Protein AF-A0A7X7K2D1-F1 (afdb_monomer)

pLDDT: mean 94.88, std 8.63, range [41.97, 98.44]

Sequence (75 aa):
QIIGPITSTYRWQAGVETSQEWMCLIKTRLDLYQGLERAIREIHPYEVPEILAVPVVRGHQAYLHWLCEAASPGR

Foldseek 3Di:
DKDDQDWDWDDDDPDIDIDGDIDDDDDADPVCLVVVVVVCCVPPPDVDDDDDDDDDPDDDPVVVVVRHVVRPDDD

Nearest PDB structures (foldseek):
  4zk7-assembly1_M  TM=9.725E-01  e=8.476E-05  Thermus thermophilus HB8
  2zfh-assembly1_A  TM=9.829E-01  e=2.371E-04  Homo sapiens
  3gsd-assembly1_A  TM=9.346E-01  e=4.105E-04  Yersinia pestis CO92
  4iyq-assembly1_C  TM=9.307E-01  e=1.733E-03  Ehrlichia chaffeensis str. Arkansas
  8uf0-assembly1_A  TM=8.793E-01  e=6.569E-02  synthetic construct

Radius of gyration: 15.62 Å; Cα contacts (8 Å, |Δi|>4): 52; chains: 1; bounding box: 41×21×39 Å

Mean predicted aligned error: 3.54 Å

Structure (mmCIF, N/CA/C/O backbone):
data_AF-A0A7X7K2D1-F1
#
_entry.id   AF-A0A7X7K2D1-F1
#
loop_
_atom_site.group_PDB
_atom_site.id
_atom_site.type_symbol
_atom_site.label_atom_id
_atom_site.label_alt_id
_atom_site.label_comp_id
_atom_site.label_asym_id
_atom_site.label_entity_id
_atom_site.label_seq_id
_atom_site.pdbx_PDB_ins_code
_atom_site.Cartn_x
_atom_site.Cartn_y
_atom_site.Cartn_z
_atom_site.occupancy
_atom_site.B_iso_or_equiv
_atom_site.auth_seq_id
_atom_site.auth_comp_id
_atom_site.auth_asym_id
_atom_site.auth_atom_id
_atom_site.pdbx_PDB_model_num
ATOM 1 N N . GLN A 1 1 ? 4.081 7.613 -1.964 1.00 97.56 1 GLN A N 1
ATOM 2 C CA . GLN A 1 1 ? 3.384 8.748 -1.313 1.00 97.56 1 GLN A CA 1
ATOM 3 C C . GLN A 1 1 ? 2.857 8.246 0.018 1.00 97.56 1 GLN A C 1
ATOM 5 O O . GLN A 1 1 ? 2.454 7.090 0.069 1.00 97.56 1 GLN A O 1
ATOM 10 N N . ILE A 1 2 ? 2.878 9.085 1.052 1.00 97.75 2 ILE A N 1
ATOM 11 C CA . ILE A 1 2 ? 2.336 8.782 2.381 1.00 97.75 2 ILE A CA 1
ATOM 12 C C . ILE A 1 2 ? 1.179 9.750 2.618 1.00 97.75 2 ILE A C 1
ATOM 14 O O . ILE A 1 2 ? 1.351 10.953 2.423 1.00 97.75 2 ILE A O 1
ATOM 18 N N . ILE A 1 3 ? 0.006 9.227 2.959 1.00 98.31 3 ILE A N 1
ATOM 19 C CA . ILE A 1 3 ? -1.228 9.996 3.130 1.00 98.31 3 ILE A CA 1
ATOM 20 C C . ILE A 1 3 ? -1.700 9.798 4.563 1.00 98.31 3 ILE A C 1
ATOM 22 O O . ILE A 1 3 ? -1.875 8.665 5.005 1.00 98.31 3 ILE A O 1
ATOM 26 N N . GLY A 1 4 ? -1.914 10.892 5.286 1.00 95.81 4 GLY A N 1
ATOM 27 C CA . GLY A 1 4 ? -2.494 10.826 6.614 1.00 95.81 4 GLY A CA 1
ATOM 28 C C . GLY A 1 4 ? -2.232 12.059 7.481 1.00 95.81 4 GLY A C 1
ATOM 29 O O . GLY A 1 4 ? -1.641 13.032 7.005 1.00 95.81 4 GLY A O 1
ATOM 30 N N . PRO A 1 5 ? -2.654 11.999 8.754 1.00 97.19 5 PRO A N 1
ATOM 31 C CA . PRO A 1 5 ? -3.344 10.850 9.349 1.00 97.19 5 PRO A CA 1
ATOM 32 C C . PRO A 1 5 ? -4.726 10.612 8.722 1.00 97.19 5 PRO A C 1
ATOM 34 O O . PRO A 1 5 ? -5.400 11.558 8.317 1.00 97.19 5 PRO A O 1
ATOM 37 N N . ILE A 1 6 ? -5.124 9.347 8.614 1.00 97.75 6 ILE A N 1
ATOM 38 C CA . ILE A 1 6 ? -6.475 8.930 8.223 1.00 97.75 6 ILE A CA 1
ATOM 39 C C . ILE A 1 6 ? -7.154 8.215 9.393 1.00 97.75 6 ILE A C 1
ATOM 41 O O . ILE A 1 6 ? -6.482 7.745 10.310 1.00 97.75 6 ILE A O 1
ATOM 45 N N . THR A 1 7 ? -8.481 8.127 9.350 1.00 98.25 7 THR A N 1
ATOM 46 C CA . THR A 1 7 ? -9.253 7.272 10.255 1.00 98.25 7 THR A CA 1
ATOM 47 C C . THR A 1 7 ? -9.727 6.049 9.486 1.00 98.25 7 THR A C 1
ATOM 49 O O . THR A 1 7 ? -10.550 6.174 8.578 1.00 98.25 7 THR A O 1
ATOM 52 N N . SER A 1 8 ? -9.233 4.878 9.867 1.00 97.56 8 SER A N 1
ATOM 53 C CA . SER A 1 8 ? -9.730 3.598 9.369 1.00 97.56 8 SER A CA 1
ATOM 54 C C . SER A 1 8 ? -10.883 3.143 10.251 1.00 97.56 8 SER A C 1
ATOM 56 O O . SER A 1 8 ? -10.822 3.273 11.469 1.00 97.56 8 SER A O 1
ATOM 58 N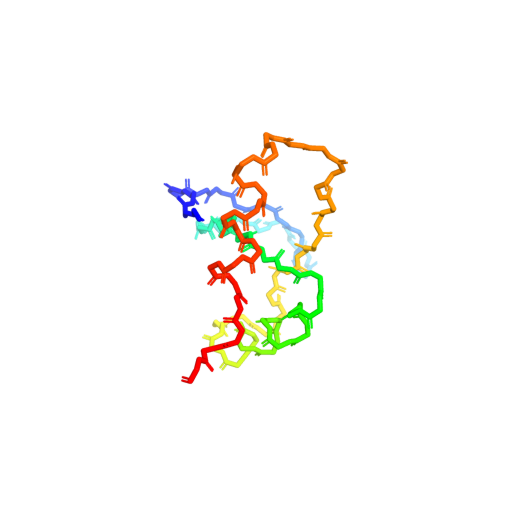 N . THR A 1 9 ? -11.968 2.660 9.649 1.00 97.69 9 THR A N 1
ATOM 59 C CA . THR A 1 9 ? -13.138 2.123 10.361 1.00 97.69 9 THR A CA 1
ATOM 60 C C . THR A 1 9 ? -13.423 0.726 9.840 1.00 97.69 9 THR A C 1
ATOM 62 O O . THR A 1 9 ? -13.625 0.547 8.640 1.00 97.69 9 THR A O 1
ATOM 65 N N . TYR A 1 10 ? -13.456 -0.262 10.726 1.00 95.75 10 TYR A N 1
ATOM 66 C CA . TYR A 1 10 ? -13.654 -1.663 10.357 1.00 95.75 10 TYR A CA 1
ATOM 67 C C . TYR A 1 10 ? -14.428 -2.409 11.441 1.00 95.75 10 TYR A C 1
ATOM 69 O O . TYR A 1 10 ? -14.629 -1.918 12.550 1.00 95.75 10 TYR A O 1
ATOM 77 N N . ARG A 1 11 ? -14.914 -3.606 11.107 1.00 95.94 11 ARG A N 1
ATOM 78 C CA . ARG A 1 11 ? -15.503 -4.510 12.097 1.00 95.94 11 ARG A CA 1
ATOM 79 C C . ARG A 1 11 ? -14.446 -5.485 12.570 1.00 95.94 11 ARG A C 1
ATOM 81 O O . ARG A 1 11 ? -13.799 -6.131 11.750 1.00 95.94 11 ARG A O 1
ATOM 88 N N . TRP A 1 12 ? -14.320 -5.617 13.880 1.00 93.69 12 TRP A N 1
ATOM 89 C CA . TRP A 1 12 ? -13.437 -6.584 14.511 1.00 93.69 12 TRP A CA 1
ATOM 90 C C . TRP A 1 12 ? -14.151 -7.188 15.713 1.00 93.69 12 TRP A C 1
ATOM 92 O O . TRP A 1 12 ? -14.780 -6.478 16.497 1.00 93.69 12 TRP A O 1
ATOM 102 N N . GLN A 1 13 ? -14.101 -8.515 15.831 1.00 90.56 13 GLN A N 1
ATOM 103 C CA . GLN A 1 13 ? -14.913 -9.263 16.796 1.00 90.56 13 GLN A CA 1
ATOM 104 C C . GLN A 1 13 ? -16.396 -8.836 16.730 1.00 90.56 13 GLN A C 1
ATOM 106 O O . GLN A 1 13 ? -17.003 -8.870 15.660 1.00 90.56 13 GLN A O 1
ATOM 111 N N . ALA A 1 14 ? -16.989 -8.444 17.859 1.00 93.75 14 ALA A N 1
ATOM 112 C CA . ALA A 1 14 ? -18.383 -8.016 17.946 1.00 93.75 14 ALA A CA 1
ATOM 113 C C . ALA A 1 14 ? -18.574 -6.494 17.757 1.00 93.75 14 ALA A C 1
ATOM 115 O O . ALA A 1 14 ? -19.700 -6.008 17.870 1.00 93.75 14 ALA A O 1
ATOM 116 N N . GLY A 1 15 ? -17.500 -5.741 17.493 1.00 96.50 15 GLY A N 1
ATOM 117 C CA . GLY A 1 15 ? -17.484 -4.279 17.522 1.00 96.50 15 GLY A CA 1
ATOM 118 C C . GLY A 1 15 ? -17.210 -3.612 16.175 1.00 96.50 15 GLY A C 1
ATOM 119 O O . GLY A 1 15 ? -16.766 -4.235 15.207 1.00 96.50 15 GLY A O 1
ATOM 120 N N . VAL A 1 16 ? -17.497 -2.310 16.129 1.00 97.50 16 VAL A N 1
ATOM 121 C CA . VAL A 1 16 ? -16.927 -1.390 15.139 1.00 97.50 16 VAL A CA 1
ATOM 122 C C . VAL A 1 16 ? -15.741 -0.718 15.809 1.00 97.50 16 VAL A C 1
ATOM 124 O O . VAL A 1 16 ? -15.9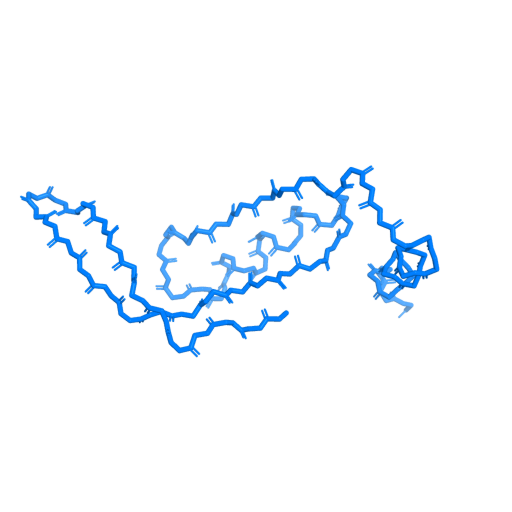02 -0.125 16.872 1.00 97.50 16 VAL A O 1
ATOM 127 N N . GLU A 1 17 ? -14.584 -0.813 15.176 1.00 97.19 17 GLU 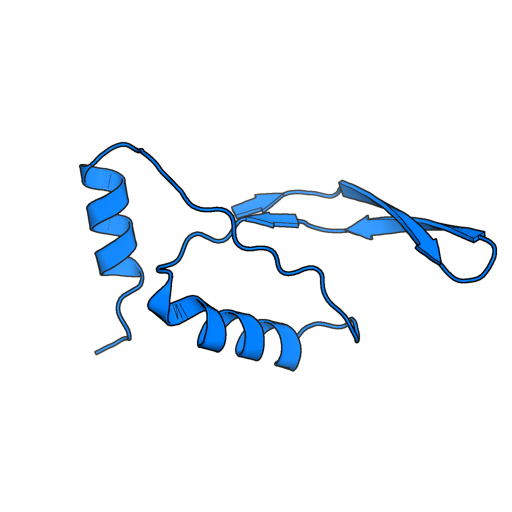A N 1
ATOM 128 C CA . GLU A 1 17 ? -13.338 -0.217 15.636 1.00 97.19 17 GLU A CA 1
ATOM 129 C C . GLU A 1 17 ? -12.953 0.950 14.731 1.00 97.19 17 GLU A C 1
ATOM 131 O O . GLU A 1 17 ? -13.275 0.968 13.535 1.00 97.19 17 GLU A O 1
ATOM 136 N N . THR A 1 18 ? -12.228 1.911 15.303 1.00 97.69 18 THR A N 1
ATOM 137 C CA . THR A 1 18 ? -11.592 2.991 14.549 1.00 97.69 18 THR A CA 1
ATOM 138 C C . THR A 1 18 ? -10.138 3.156 14.967 1.00 97.69 18 THR A C 1
ATOM 140 O O . THR A 1 18 ? -9.860 3.264 16.161 1.00 97.69 18 THR A O 1
ATOM 143 N N . SER A 1 19 ? -9.226 3.248 14.003 1.00 97.00 19 SER A N 1
ATOM 144 C CA . SER A 1 19 ? -7.794 3.477 14.228 1.00 97.00 19 SER A CA 1
ATOM 145 C C . SER A 1 19 ? -7.307 4.715 13.469 1.00 97.00 19 SER A C 1
ATOM 147 O O . SER A 1 19 ? -7.838 5.071 12.414 1.00 97.00 19 SER A O 1
ATOM 149 N N . GLN A 1 20 ? -6.299 5.398 14.021 1.00 98.06 20 GLN A N 1
ATOM 150 C CA . GLN A 1 20 ? -5.560 6.436 13.303 1.00 98.06 20 GLN A CA 1
ATOM 151 C C . GLN A 1 20 ? -4.405 5.782 12.544 1.00 98.06 20 GLN A C 1
ATOM 153 O O . GLN A 1 20 ? -3.537 5.161 13.156 1.00 98.06 20 GLN A O 1
ATOM 158 N N . GLU A 1 21 ? -4.383 5.939 11.224 1.00 97.94 21 GLU A N 1
ATOM 159 C CA . GLU A 1 21 ? -3.452 5.230 10.344 1.00 97.94 21 GLU A CA 1
ATOM 160 C C . GLU A 1 21 ? -2.826 6.155 9.295 1.00 97.94 21 GLU A C 1
ATOM 162 O O . GLU A 1 21 ? -3.179 7.332 9.159 1.00 97.94 21 GLU A O 1
ATOM 167 N N . TRP A 1 22 ? -1.875 5.605 8.539 1.00 97.88 22 TRP A N 1
ATOM 168 C CA . TRP A 1 22 ? -1.278 6.237 7.368 1.00 97.88 22 TRP A CA 1
ATOM 169 C C . TRP A 1 22 ? -1.416 5.310 6.168 1.00 97.88 22 TRP A C 1
ATOM 171 O O . TRP A 1 22 ? -1.012 4.151 6.214 1.00 97.88 22 TRP A O 1
ATOM 181 N N . MET A 1 23 ? -1.933 5.843 5.065 1.00 97.88 23 MET A N 1
ATOM 182 C CA . MET A 1 23 ? -2.053 5.116 3.809 1.00 97.88 23 MET A CA 1
ATOM 183 C C . MET A 1 23 ? -0.799 5.309 2.955 1.00 97.88 23 MET A C 1
ATOM 185 O O . MET A 1 23 ? -0.407 6.430 2.607 1.00 97.88 23 MET A O 1
ATOM 189 N N . CYS A 1 24 ? -0.190 4.195 2.561 1.00 98.06 24 CYS A N 1
ATOM 190 C CA . CYS A 1 24 ? 0.960 4.165 1.667 1.00 98.06 24 CYS A CA 1
ATOM 191 C C . CYS A 1 24 ? 0.508 3.941 0.220 1.00 98.06 24 CYS A C 1
ATOM 193 O O . CYS A 1 24 ? 0.143 2.835 -0.165 1.00 98.06 24 CYS A O 1
ATOM 195 N N . LEU A 1 25 ? 0.601 4.975 -0.621 1.00 98.00 25 LEU A N 1
ATOM 196 C CA . LEU A 1 25 ? 0.361 4.845 -2.060 1.00 98.00 25 LEU A CA 1
ATOM 197 C C . LEU A 1 25 ? 1.687 4.633 -2.803 1.00 98.00 25 LEU A C 1
ATOM 199 O O . LEU A 1 25 ? 2.405 5.595 -3.137 1.00 98.00 25 LEU A O 1
ATOM 203 N N . ILE A 1 26 ? 1.994 3.363 -3.057 1.00 97.44 26 ILE A N 1
ATOM 204 C CA . ILE A 1 26 ? 3.218 2.878 -3.706 1.00 97.44 26 ILE A CA 1
ATOM 205 C C . ILE A 1 26 ? 2.959 2.671 -5.204 1.00 97.44 26 ILE A C 1
ATOM 207 O O . ILE A 1 26 ? 1.893 2.213 -5.600 1.00 97.44 26 ILE A O 1
ATOM 211 N N . LYS A 1 27 ? 3.928 3.042 -6.049 1.00 97.19 27 LYS A N 1
ATOM 212 C CA . LYS A 1 27 ? 3.909 2.743 -7.486 1.00 97.19 27 LYS A CA 1
ATOM 213 C C . LYS A 1 27 ? 5.056 1.790 -7.746 1.00 97.19 27 LYS A C 1
ATOM 215 O O . LYS A 1 27 ? 6.183 2.081 -7.360 1.00 97.19 27 LYS A O 1
ATOM 220 N N . THR A 1 28 ? 4.757 0.666 -8.369 1.00 96.25 28 THR A N 1
ATOM 221 C CA . THR A 1 28 ? 5.747 -0.349 -8.708 1.00 96.25 28 THR A CA 1
ATOM 222 C C . THR A 1 28 ? 5.312 -1.082 -9.970 1.00 96.25 28 THR A C 1
ATOM 224 O O . THR A 1 28 ? 4.210 -0.864 -10.482 1.00 96.25 28 THR A O 1
ATOM 227 N N . ARG A 1 29 ? 6.184 -1.949 -10.472 1.00 95.75 29 ARG A N 1
ATOM 228 C CA . ARG A 1 29 ? 5.869 -2.880 -11.549 1.00 95.75 29 ARG A CA 1
ATOM 229 C C . ARG A 1 29 ? 5.178 -4.120 -10.994 1.00 95.75 29 ARG A C 1
ATOM 231 O O . ARG A 1 29 ? 5.428 -4.535 -9.863 1.00 95.75 29 ARG A O 1
ATOM 238 N N . LEU A 1 30 ? 4.342 -4.737 -11.823 1.00 95.75 30 LEU A N 1
ATOM 239 C CA . LEU A 1 30 ? 3.583 -5.926 -11.440 1.00 95.75 30 LEU A CA 1
ATOM 240 C C . LEU A 1 30 ? 4.490 -7.102 -11.047 1.00 95.75 30 LEU A C 1
ATOM 242 O O . LEU A 1 30 ? 4.193 -7.819 -10.098 1.00 95.75 30 LEU A O 1
ATOM 246 N N . ASP A 1 31 ? 5.615 -7.275 -11.733 1.00 95.56 31 ASP A N 1
ATOM 247 C CA . ASP A 1 31 ? 6.555 -8.369 -11.485 1.00 95.56 31 ASP A CA 1
ATOM 248 C C . ASP A 1 31 ? 7.332 -8.239 -10.164 1.00 95.56 31 ASP A C 1
ATOM 250 O O . ASP A 1 31 ? 7.906 -9.213 -9.686 1.00 95.56 31 ASP A O 1
ATOM 254 N N . LEU A 1 32 ? 7.300 -7.065 -9.529 1.00 96.12 32 LEU A N 1
ATOM 255 C CA . LEU A 1 32 ? 7.902 -6.819 -8.216 1.00 96.12 32 LEU A CA 1
ATOM 256 C C . LEU A 1 32 ? 6.907 -6.972 -7.064 1.00 96.12 32 LEU A C 1
ATOM 258 O O . LEU A 1 32 ? 7.311 -6.899 -5.903 1.00 96.12 32 LEU A O 1
ATOM 262 N N . TYR A 1 33 ? 5.619 -7.174 -7.361 1.00 96.88 33 TYR A N 1
ATOM 263 C CA . TYR A 1 33 ? 4.563 -7.189 -6.351 1.00 96.88 33 TYR A CA 1
ATOM 264 C C . TYR A 1 33 ? 4.822 -8.225 -5.256 1.00 96.88 33 TYR A C 1
ATOM 266 O O . TYR A 1 33 ? 4.790 -7.873 -4.084 1.00 96.88 33 TYR A O 1
ATOM 274 N N . GLN A 1 34 ? 5.162 -9.466 -5.618 1.00 97.44 34 GLN A N 1
ATOM 275 C CA . GLN A 1 34 ? 5.401 -10.529 -4.632 1.00 97.44 34 GLN A CA 1
ATOM 276 C C . GLN A 1 34 ? 6.557 -10.192 -3.679 1.00 97.44 34 GLN A C 1
ATOM 278 O O . GLN A 1 34 ? 6.481 -10.446 -2.478 1.00 97.44 34 GLN A O 1
ATOM 283 N N . GLY A 1 35 ? 7.630 -9.593 -4.206 1.00 96.81 35 GLY A N 1
ATOM 284 C CA . GLY A 1 35 ? 8.764 -9.155 -3.395 1.00 96.81 35 GLY A CA 1
ATOM 285 C C . GLY A 1 35 ? 8.393 -8.005 -2.459 1.00 96.81 35 GLY A C 1
ATOM 286 O O . GLY A 1 35 ? 8.770 -8.027 -1.289 1.00 96.81 35 GLY A O 1
ATOM 287 N N . LEU A 1 36 ? 7.620 -7.039 -2.961 1.00 96.75 36 LEU A N 1
ATOM 288 C CA . LEU A 1 36 ? 7.125 -5.904 -2.186 1.00 96.75 36 LEU A CA 1
ATOM 289 C C . LEU A 1 36 ? 6.165 -6.348 -1.074 1.00 96.75 36 LEU A C 1
ATOM 291 O O . LEU A 1 36 ? 6.334 -5.933 0.068 1.00 96.75 36 LEU A O 1
ATOM 295 N N . GLU A 1 37 ? 5.188 -7.200 -1.388 1.00 98.19 37 GLU A N 1
ATOM 296 C CA . GLU A 1 37 ? 4.223 -7.736 -0.424 1.00 98.19 37 GLU A CA 1
ATOM 297 C C . GLU A 1 37 ? 4.943 -8.463 0.714 1.00 98.19 37 GLU A C 1
ATOM 299 O O . GLU A 1 37 ? 4.685 -8.186 1.886 1.00 98.19 37 GLU A O 1
ATOM 304 N N . ARG A 1 38 ? 5.894 -9.344 0.380 1.00 98.19 38 ARG A N 1
ATOM 305 C CA . ARG A 1 38 ? 6.709 -10.046 1.376 1.00 98.19 38 ARG A CA 1
ATOM 306 C C . ARG A 1 38 ? 7.472 -9.068 2.267 1.00 98.19 38 ARG A C 1
ATOM 308 O O . ARG A 1 38 ? 7.378 -9.179 3.483 1.00 98.19 38 ARG A O 1
ATOM 315 N N . ALA A 1 39 ? 8.180 -8.107 1.673 1.00 97.69 39 ALA A N 1
ATOM 316 C CA . ALA A 1 39 ? 8.967 -7.135 2.429 1.00 97.69 39 ALA A CA 1
ATOM 317 C C . ALA A 1 39 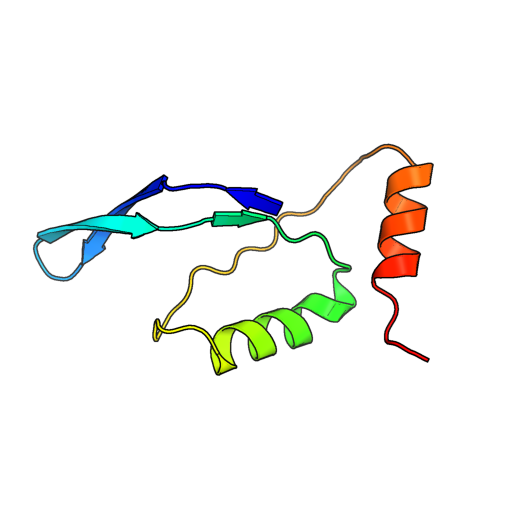? 8.096 -6.299 3.379 1.00 97.69 39 ALA A C 1
ATOM 319 O O . ALA A 1 39 ? 8.497 -6.049 4.510 1.00 97.69 39 ALA A O 1
ATOM 320 N N . ILE A 1 40 ? 6.892 -5.902 2.948 1.00 98.06 40 ILE A N 1
ATOM 321 C CA . ILE A 1 40 ? 5.936 -5.205 3.816 1.00 98.06 40 ILE A CA 1
ATOM 322 C C . ILE A 1 40 ? 5.517 -6.124 4.964 1.00 98.06 40 ILE A C 1
ATOM 324 O O . ILE A 1 40 ? 5.619 -5.723 6.117 1.00 98.06 40 ILE A O 1
ATOM 328 N N . ARG A 1 41 ? 5.091 -7.360 4.681 1.00 98.25 41 ARG A N 1
ATOM 329 C CA . ARG A 1 41 ? 4.631 -8.311 5.708 1.00 98.25 41 ARG A CA 1
ATOM 330 C C . ARG A 1 41 ? 5.699 -8.653 6.748 1.00 98.25 41 ARG A C 1
ATOM 332 O O . ARG A 1 41 ? 5.350 -8.885 7.896 1.00 98.25 41 ARG A O 1
ATOM 339 N N . GLU A 1 42 ? 6.974 -8.673 6.367 1.00 98.19 42 GLU A N 1
ATOM 340 C CA . GLU A 1 42 ? 8.092 -8.938 7.283 1.00 98.19 42 GLU A CA 1
ATOM 341 C C . GLU A 1 42 ? 8.304 -7.823 8.318 1.00 98.19 42 GLU A C 1
ATOM 343 O O . GLU A 1 42 ? 8.787 -8.098 9.415 1.00 98.19 42 GLU A O 1
ATOM 348 N N . ILE A 1 43 ? 7.950 -6.575 7.989 1.00 97.94 43 ILE A N 1
ATOM 349 C CA . ILE A 1 43 ? 8.203 -5.407 8.851 1.00 97.94 43 ILE A CA 1
ATOM 350 C C . ILE A 1 43 ? 6.932 -4.775 9.427 1.00 97.94 43 ILE A C 1
ATOM 352 O O . ILE A 1 43 ? 7.023 -3.925 10.314 1.00 97.94 43 ILE A O 1
ATOM 356 N N . HIS A 1 44 ? 5.754 -5.111 8.896 1.00 98.00 44 HIS A N 1
ATOM 357 C CA . HIS A 1 44 ? 4.510 -4.451 9.276 1.00 98.00 44 HIS A CA 1
ATOM 358 C C . HIS A 1 44 ? 4.075 -4.871 10.691 1.00 98.00 44 HIS A C 1
ATOM 360 O O . HIS A 1 44 ? 4.105 -6.058 11.008 1.00 98.00 44 HIS A O 1
ATOM 366 N N . PRO A 1 45 ? 3.606 -3.940 11.545 1.00 97.00 45 PRO A N 1
ATOM 367 C CA . PRO A 1 45 ? 3.198 -4.260 12.918 1.00 97.00 45 PRO A CA 1
ATOM 368 C C . PRO A 1 45 ? 1.918 -5.105 13.021 1.00 97.00 45 PRO A C 1
ATOM 370 O O . PRO A 1 45 ? 1.605 -5.613 14.094 1.00 97.00 45 PRO A O 1
ATOM 373 N N . TYR A 1 46 ? 1.147 -5.214 11.939 1.00 96.31 46 TYR A N 1
ATOM 374 C CA . TYR A 1 46 ? -0.107 -5.974 11.907 1.00 96.31 46 TYR A CA 1
ATOM 375 C C . TYR A 1 46 ? 0.125 -7.378 11.368 1.00 96.31 46 TYR A C 1
ATOM 377 O O . TYR A 1 46 ? 0.865 -7.552 10.405 1.00 96.31 46 TYR A O 1
ATOM 385 N N . GLU A 1 47 ? -0.586 -8.354 11.934 1.00 95.12 47 GLU A N 1
ATOM 386 C CA . GLU A 1 47 ? -0.575 -9.744 11.465 1.00 95.12 47 GLU A CA 1
ATOM 387 C C . GLU A 1 47 ? -1.092 -9.866 10.022 1.00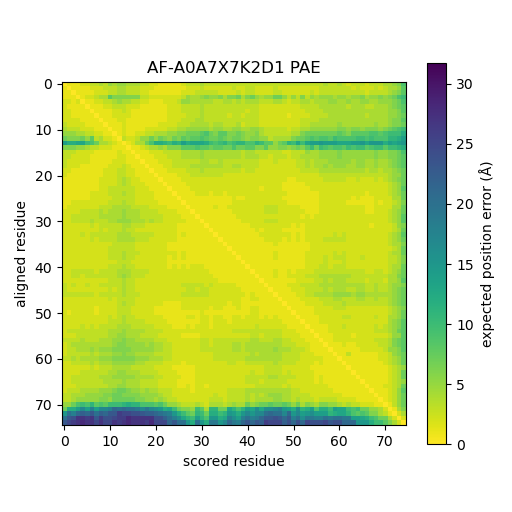 95.12 47 GLU A C 1
ATOM 389 O O . GLU A 1 47 ? -0.527 -10.598 9.208 1.00 95.12 47 GLU A O 1
ATOM 394 N N . VAL A 1 48 ? -2.140 -9.105 9.691 1.00 96.12 48 VAL A N 1
ATOM 395 C CA . VAL A 1 48 ? -2.751 -9.058 8.356 1.00 96.12 48 VAL A CA 1
ATOM 396 C C . VAL A 1 48 ? -2.814 -7.598 7.886 1.00 96.12 48 VAL A C 1
ATOM 398 O O . VAL A 1 48 ? -3.819 -6.926 8.119 1.00 96.12 48 VAL A O 1
ATOM 401 N N . PRO A 1 49 ? -1.739 -7.058 7.279 1.00 97.44 49 PRO A N 1
ATOM 402 C CA . PRO A 1 49 ? -1.753 -5.705 6.729 1.00 97.44 49 PRO A CA 1
ATOM 403 C C . PRO A 1 49 ? -2.634 -5.602 5.478 1.00 97.44 49 PRO A C 1
ATOM 405 O O . PRO A 1 49 ? -2.674 -6.522 4.659 1.00 97.44 49 PRO A O 1
ATOM 408 N N . GLU A 1 50 ? -3.281 -4.452 5.276 1.00 97.94 50 GLU A N 1
ATOM 409 C CA . GLU A 1 50 ? -3.946 -4.144 4.008 1.00 97.94 50 GLU A CA 1
ATOM 410 C C . GLU A 1 50 ? -2.897 -3.893 2.911 1.00 97.94 50 GLU A C 1
ATOM 412 O O . GLU A 1 50 ? -2.131 -2.930 2.967 1.00 97.94 50 GLU A O 1
ATOM 417 N N . ILE A 1 51 ? -2.863 -4.761 1.894 1.00 98.38 51 ILE A N 1
ATOM 418 C CA . ILE A 1 51 ? -1.986 -4.625 0.724 1.00 98.38 51 ILE A CA 1
ATOM 419 C C . ILE A 1 51 ? -2.800 -4.938 -0.533 1.00 98.38 51 ILE A C 1
ATOM 421 O O . ILE A 1 51 ? -3.035 -6.096 -0.870 1.00 98.38 51 ILE A O 1
ATOM 425 N N . LEU A 1 52 ? -3.210 -3.897 -1.256 1.00 97.94 52 LEU A N 1
ATOM 426 C CA . LEU A 1 52 ? -3.994 -4.020 -2.485 1.00 97.94 52 LEU A CA 1
ATOM 427 C C . LEU A 1 52 ?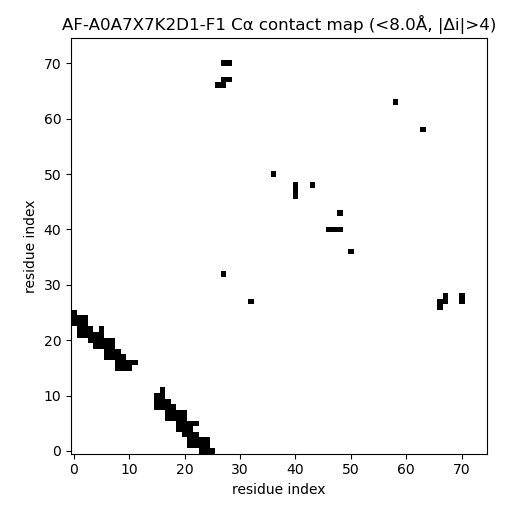 -3.219 -3.467 -3.686 1.00 97.94 52 LEU A C 1
ATOM 429 O O . LEU A 1 52 ? -2.623 -2.392 -3.618 1.00 97.94 52 LEU A O 1
ATOM 433 N N . ALA A 1 53 ? -3.254 -4.189 -4.808 1.00 97.88 53 ALA A N 1
ATOM 434 C CA . ALA A 1 53 ? -2.708 -3.734 -6.084 1.00 97.88 53 ALA A CA 1
ATOM 435 C C . ALA A 1 53 ? -3.841 -3.328 -7.033 1.00 97.88 53 ALA A C 1
ATOM 437 O O . ALA A 1 53 ? -4.716 -4.131 -7.352 1.00 97.88 53 ALA A O 1
ATOM 438 N N . VAL A 1 54 ? -3.799 -2.087 -7.521 1.00 97.94 54 VAL A N 1
ATOM 439 C CA . VAL A 1 54 ? -4.750 -1.562 -8.511 1.00 97.94 54 VAL A CA 1
ATOM 440 C C . VAL A 1 54 ? -3.994 -1.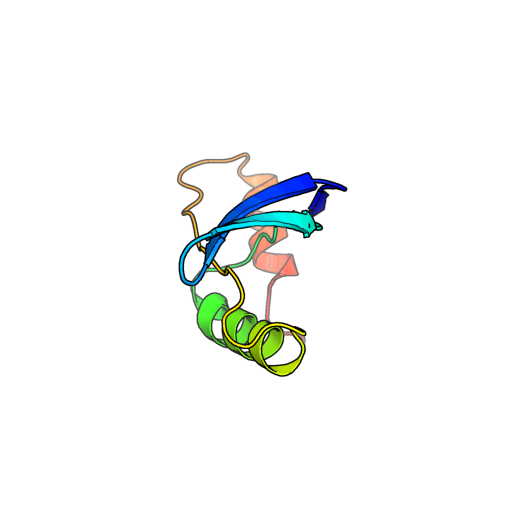256 -9.809 1.00 97.94 54 VAL A C 1
ATOM 442 O O . VAL A 1 54 ? -2.979 -0.555 -9.759 1.00 97.94 54 VAL A O 1
ATOM 445 N N . PRO A 1 55 ? -4.441 -1.758 -10.978 1.00 96.81 55 PRO A N 1
ATOM 446 C CA . PRO A 1 55 ? -3.724 -1.550 -12.230 1.00 96.81 55 PRO A CA 1
ATOM 447 C C . PRO A 1 55 ? -3.843 -0.102 -12.721 1.00 96.81 55 PRO A C 1
ATOM 449 O O . PRO A 1 55 ? -4.937 0.450 -12.847 1.00 96.81 55 PRO A O 1
ATOM 452 N N . VAL A 1 56 ? -2.709 0.497 -13.089 1.00 96.69 56 VAL A N 1
ATOM 453 C CA . VAL A 1 56 ? -2.683 1.762 -13.836 1.00 96.69 56 VAL A CA 1
ATOM 454 C C . VAL A 1 56 ? -2.890 1.448 -15.316 1.00 96.69 56 VAL A C 1
ATOM 456 O O . VAL A 1 56 ? -1.985 0.956 -15.984 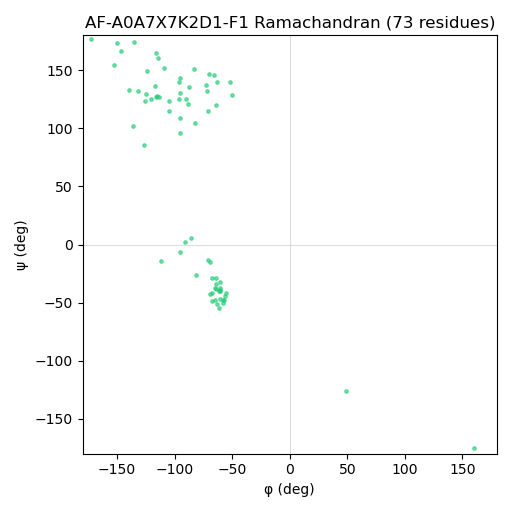1.00 96.69 56 VAL A O 1
ATOM 459 N N . VAL A 1 57 ? -4.087 1.724 -15.837 1.00 97.06 57 VAL A N 1
ATOM 460 C CA . VAL A 1 57 ? -4.446 1.393 -17.231 1.00 97.06 57 VAL A CA 1
ATOM 461 C C . VAL A 1 57 ? -3.943 2.414 -18.255 1.00 97.06 57 VAL A C 1
ATOM 463 O O . VAL A 1 57 ? -3.751 2.067 -19.418 1.00 97.06 57 VAL A O 1
ATOM 466 N N . ARG A 1 58 ? -3.749 3.677 -17.846 1.00 96.31 58 ARG A N 1
ATOM 467 C CA . ARG A 1 58 ? -3.211 4.780 -18.662 1.00 96.31 58 ARG A CA 1
ATOM 468 C C . ARG A 1 58 ? -2.526 5.816 -17.770 1.00 96.31 58 ARG A C 1
ATOM 470 O O . ARG A 1 58 ? -2.886 5.973 -16.608 1.00 96.31 58 ARG A O 1
ATOM 477 N N . GLY A 1 59 ? -1.574 6.554 -18.334 1.00 96.62 59 GLY A N 1
ATOM 478 C CA . GLY A 1 59 ? -0.868 7.641 -17.661 1.00 96.62 59 GLY A CA 1
ATOM 479 C C . GLY A 1 59 ? 0.029 8.409 -18.628 1.00 96.62 59 GLY A C 1
ATOM 480 O O . GLY A 1 59 ? 0.142 8.053 -19.800 1.00 96.62 59 GLY A O 1
ATOM 481 N N . HIS A 1 60 ? 0.671 9.470 -18.144 1.00 98.44 60 HIS A N 1
ATOM 482 C CA . HIS A 1 60 ? 1.646 10.222 -18.931 1.00 98.44 60 HIS A CA 1
ATOM 483 C C . HIS A 1 60 ? 2.855 9.335 -19.274 1.00 98.44 60 HIS A C 1
ATOM 485 O O . HIS A 1 60 ? 3.542 8.852 -18.374 1.00 98.44 60 HIS A O 1
ATOM 491 N N . GLN A 1 61 ? 3.122 9.125 -20.566 1.00 97.94 61 GLN A N 1
ATOM 492 C CA . GLN A 1 61 ? 4.089 8.126 -21.040 1.00 97.94 61 GLN A CA 1
ATOM 493 C C . GLN A 1 61 ? 5.493 8.310 -20.449 1.00 97.94 61 GLN A C 1
ATOM 495 O O . GLN A 1 61 ? 6.084 7.337 -19.987 1.00 97.94 61 GLN A O 1
ATOM 500 N N . ALA A 1 62 ? 6.004 9.544 -20.395 1.00 98.12 62 ALA A N 1
ATOM 501 C CA . ALA A 1 62 ? 7.334 9.801 -19.843 1.00 98.12 62 ALA A CA 1
ATOM 502 C C . ALA A 1 62 ? 7.422 9.468 -18.342 1.00 98.12 62 ALA A C 1
ATOM 504 O O . ALA A 1 62 ? 8.440 8.965 -17.878 1.00 98.12 62 ALA A O 1
ATOM 505 N N . TYR A 1 63 ? 6.338 9.682 -17.587 1.00 97.81 63 TYR A N 1
ATOM 506 C CA . TYR A 1 63 ? 6.290 9.319 -16.170 1.00 97.81 63 TYR A CA 1
ATOM 507 C C . TYR A 1 63 ? 6.280 7.802 -15.973 1.00 97.81 63 TYR A C 1
ATOM 509 O O . TYR A 1 63 ? 6.989 7.288 -15.113 1.00 97.81 63 TYR A O 1
ATOM 517 N N . LEU A 1 64 ? 5.497 7.079 -16.779 1.00 97.06 64 LEU A N 1
ATOM 518 C CA . LEU A 1 64 ? 5.448 5.618 -16.708 1.00 97.06 64 LEU A CA 1
ATOM 519 C C . LEU A 1 64 ? 6.794 4.988 -17.092 1.00 97.06 64 LEU A C 1
ATOM 521 O O . LEU A 1 64 ? 7.20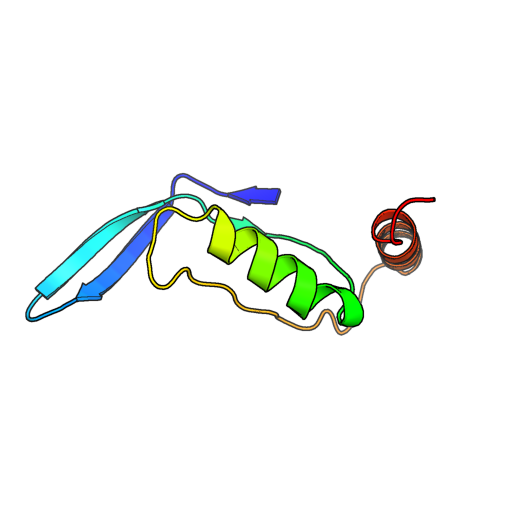6 4.023 -16.458 1.00 97.06 64 LEU A O 1
ATOM 525 N N . HIS A 1 65 ? 7.498 5.560 -18.074 1.00 95.94 65 HIS A N 1
ATOM 526 C CA . HIS A 1 65 ? 8.849 5.127 -18.432 1.00 95.94 65 HIS A CA 1
ATOM 527 C C . HIS A 1 65 ? 9.820 5.297 -17.263 1.00 95.94 65 HIS A C 1
ATOM 529 O O . HIS A 1 65 ? 10.419 4.322 -16.814 1.00 95.94 65 HIS A O 1
ATOM 535 N N . TRP A 1 66 ? 9.896 6.514 -16.716 1.00 96.88 66 TRP A N 1
ATOM 536 C CA . TRP A 1 66 ? 10.728 6.808 -15.552 1.00 96.88 66 TRP A CA 1
ATOM 537 C C . TRP A 1 66 ? 10.404 5.890 -14.366 1.00 96.88 66 TRP A C 1
ATOM 539 O O . TRP A 1 66 ? 11.313 5.386 -13.713 1.00 96.88 66 TRP A O 1
ATOM 549 N N . LEU A 1 67 ? 9.120 5.628 -14.103 1.00 96.06 67 LEU A N 1
ATOM 550 C CA . LEU A 1 67 ? 8.690 4.733 -13.030 1.00 96.06 67 LEU A CA 1
ATOM 551 C C . LEU A 1 67 ? 9.233 3.311 -13.231 1.00 96.06 67 LEU A C 1
ATOM 553 O O . LEU A 1 67 ? 9.746 2.713 -12.287 1.00 96.06 67 LEU A O 1
ATOM 557 N N . CYS A 1 68 ? 9.111 2.766 -14.444 1.00 94.00 68 CYS A N 1
ATOM 558 C CA . CYS A 1 68 ? 9.600 1.426 -14.764 1.00 94.00 68 CYS A CA 1
ATOM 559 C C . CYS A 1 68 ? 11.123 1.318 -14.632 1.00 94.00 68 CYS A C 1
ATOM 561 O O . CYS A 1 68 ? 11.609 0.298 -14.142 1.00 94.00 68 CYS A O 1
ATOM 563 N N . GLU A 1 69 ? 11.859 2.359 -15.032 1.00 94.38 69 GLU A N 1
ATOM 564 C CA . GLU A 1 69 ? 13.314 2.435 -14.873 1.00 94.38 69 GLU A CA 1
ATOM 565 C C . GLU A 1 69 ? 13.712 2.531 -13.398 1.00 94.38 69 GLU A C 1
ATOM 567 O O . GLU A 1 69 ? 14.535 1.740 -12.940 1.00 94.38 69 GLU A O 1
ATOM 572 N N . ALA A 1 70 ? 13.085 3.435 -12.640 1.00 92.81 70 ALA A N 1
ATOM 573 C CA . ALA A 1 70 ? 13.356 3.653 -11.220 1.00 92.81 70 ALA A CA 1
ATOM 574 C C . ALA A 1 70 ? 13.019 2.433 -10.348 1.00 92.81 70 ALA A C 1
ATOM 576 O O . ALA A 1 70 ? 13.641 2.229 -9.310 1.00 92.81 70 ALA A O 1
ATOM 577 N N . ALA A 1 71 ? 12.049 1.620 -10.770 1.00 87.62 71 ALA A N 1
ATOM 578 C CA . ALA A 1 71 ? 11.684 0.370 -10.113 1.00 87.62 71 ALA A CA 1
ATOM 579 C C . ALA A 1 71 ? 12.533 -0.829 -10.574 1.00 87.62 71 ALA A C 1
ATOM 581 O O . ALA A 1 71 ? 12.238 -1.956 -10.193 1.00 87.62 71 ALA A O 1
ATOM 582 N N . SER A 1 72 ? 13.559 -0.645 -11.407 1.00 77.56 72 SER A N 1
ATOM 583 C CA . SER A 1 72 ? 14.413 -1.766 -11.812 1.00 77.56 72 SER A CA 1
ATOM 584 C C . SER A 1 72 ? 15.147 -2.345 -10.596 1.00 77.56 72 SER A C 1
ATOM 586 O O . SER A 1 72 ? 15.614 -1.569 -9.758 1.00 77.56 72 SER A O 1
ATOM 588 N N . PRO A 1 73 ? 15.277 -3.684 -10.484 1.00 62.56 73 PRO A N 1
ATOM 589 C CA . PRO A 1 73 ? 16.157 -4.284 -9.490 1.00 62.56 73 PRO A CA 1
ATOM 590 C C . PRO A 1 73 ? 17.530 -3.619 -9.599 1.00 62.56 73 PRO A C 1
ATOM 592 O O . PRO A 1 73 ? 18.051 -3.471 -10.707 1.00 62.56 73 PRO A O 1
ATOM 595 N N . GLY A 1 74 ? 18.060 -3.150 -8.469 1.00 63.91 74 GLY A N 1
ATOM 596 C CA . GLY A 1 74 ? 19.338 -2.450 -8.435 1.00 63.91 74 GLY A CA 1
ATOM 597 C C . GLY A 1 74 ? 20.437 -3.256 -9.130 1.00 63.91 74 GLY A C 1
ATOM 598 O O . GLY A 1 74 ? 20.482 -4.481 -9.018 1.00 63.91 74 GLY A O 1
ATOM 599 N N . ARG A 1 75 ? 21.280 -2.533 -9.869 1.00 41.97 75 ARG A N 1
ATOM 600 C CA . ARG A 1 75 ? 22.590 -2.994 -10.336 1.00 41.97 75 ARG A CA 1
ATOM 601 C C . ARG A 1 75 ? 23.444 -3.515 -9.187 1.00 41.97 75 ARG A C 1
ATOM 603 O O . ARG A 1 75 ? 23.352 -2.914 -8.093 1.00 41.97 75 ARG A O 1
#

Solvent-accessible surface area (backbone atoms only — not comparable to full-atom values): 5131 Å² total; per-residue (Å²): 90,81,46,67,86,40,78,50,75,48,77,52,93,98,43,82,47,76,47,83,42,72,50,74,55,81,87,78,55,79,91,48,42,69,62,51,52,50,57,47,62,76,71,46,95,49,97,79,69,94,82,85,88,79,86,82,89,76,75,62,64,72,59,56,51,51,49,57,59,74,59,48,82,79,130

Secondary structure (DSSP, 8-state):
-EEEEEEEEEEETTEEEEEEEEEE-----GGGHHHHHHHHHHH-SSSS------------HHHHHHHHHHTSPP-